Protein AF-A0A7W1UCL8-F1 (afdb_monomer_lite)

Foldseek 3Di:
DVVVVVCCVVPVVDDPVLVVVCQQPVVSVLVVCCVRPVPCSVVVSVVCVVVNDDDDDDDDPPDDD

Sequence (65 aa):
MQFKGTLKQQYGNFTDDDLKQIEGNDDTFVGKVQERYGDKKDELLKWVEPWHKPAAAETATQKTR

Secondary structure (DSSP, 8-state):
-HHHHHHHHH-TTS-HHHHHHHTT-HHHHHHHHHHHHGGGHHHHHHHHGGGS-SS----------

pLDDT: mean 73.59, std 13.31, range [39.5, 87.0]

Structure (mmCIF, N/CA/C/O backbone):
data_AF-A0A7W1UCL8-F1
#
_entry.id   AF-A0A7W1UCL8-F1
#
loop_
_atom_site.group_PDB
_atom_site.id
_atom_site.type_symbol
_atom_site.label_atom_id
_atom_site.label_alt_id
_atom_site.label_comp_id
_atom_site.label_asym_id
_atom_site.label_entity_id
_atom_site.label_seq_id
_atom_site.pdbx_PDB_ins_code
_atom_site.Cartn_x
_atom_site.Cartn_y
_atom_site.Cartn_z
_atom_site.occupancy
_atom_site.B_iso_or_equiv
_atom_site.auth_seq_id
_atom_site.auth_comp_id
_atom_site.auth_asym_id
_atom_site.auth_atom_id
_atom_site.pdbx_PDB_model_num
ATOM 1 N N . MET A 1 1 ? 10.784 5.444 -4.053 1.00 57.44 1 MET A N 1
ATOM 2 C CA . MET A 1 1 ? 10.112 6.302 -3.043 1.00 57.44 1 MET A CA 1
ATOM 3 C C . MET A 1 1 ? 8.705 6.743 -3.445 1.00 57.44 1 MET A C 1
ATOM 5 O O . MET A 1 1 ? 7.902 6.957 -2.550 1.00 57.44 1 MET A O 1
ATOM 9 N N . GLN A 1 2 ? 8.371 6.865 -4.738 1.00 67.88 2 GLN A N 1
ATOM 10 C CA . GLN A 1 2 ? 7.047 7.371 -5.141 1.00 67.88 2 GLN A CA 1
ATOM 11 C C . GLN A 1 2 ? 5.896 6.391 -4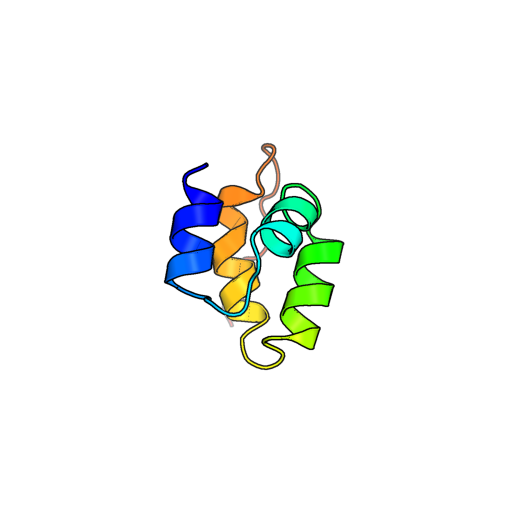.838 1.00 67.88 2 GLN A C 1
ATOM 13 O O . GLN A 1 2 ? 4.882 6.809 -4.293 1.00 67.88 2 GLN A O 1
ATOM 18 N N . PHE A 1 3 ? 6.104 5.086 -5.055 1.00 73.31 3 PHE A N 1
ATOM 19 C CA . PHE A 1 3 ? 5.135 4.023 -4.755 1.00 73.31 3 PHE A CA 1
ATOM 20 C C . PHE A 1 3 ? 4.586 4.065 -3.322 1.00 73.31 3 PHE A C 1
ATOM 22 O O . PHE A 1 3 ? 3.381 4.182 -3.122 1.00 73.31 3 PHE A O 1
ATOM 29 N N . LYS A 1 4 ? 5.478 4.035 -2.319 1.00 75.50 4 LYS A N 1
ATOM 30 C CA . LYS A 1 4 ? 5.101 4.087 -0.899 1.00 75.50 4 LYS A CA 1
ATOM 31 C C . LYS A 1 4 ? 4.303 5.334 -0.544 1.00 75.50 4 LYS A C 1
ATOM 33 O O . LYS A 1 4 ? 3.354 5.237 0.223 1.00 75.50 4 LYS A O 1
ATOM 38 N N . GLY A 1 5 ? 4.695 6.489 -1.088 1.00 79.56 5 GLY A N 1
ATOM 39 C CA . GLY A 1 5 ? 4.023 7.759 -0.822 1.00 79.56 5 GLY A CA 1
ATOM 40 C C . GLY A 1 5 ? 2.563 7.715 -1.262 1.00 79.56 5 GLY A C 1
ATOM 41 O O . GLY A 1 5 ? 1.670 7.982 -0.462 1.00 79.56 5 GLY A O 1
ATOM 42 N N . THR A 1 6 ? 2.317 7.287 -2.501 1.00 81.44 6 THR A N 1
ATOM 43 C CA . THR A 1 6 ? 0.956 7.166 -3.033 1.00 81.44 6 THR A CA 1
ATOM 44 C C . THR A 1 6 ? 0.176 6.041 -2.350 1.00 81.44 6 THR A C 1
ATOM 46 O O . THR A 1 6 ? -0.974 6.249 -1.976 1.00 81.44 6 THR A O 1
ATOM 49 N N . LEU A 1 7 ? 0.802 4.885 -2.098 1.00 79.62 7 LEU A N 1
ATOM 50 C CA . LEU A 1 7 ? 0.144 3.742 -1.457 1.00 79.62 7 LEU A CA 1
ATOM 51 C C . LEU A 1 7 ? -0.278 4.080 -0.020 1.00 79.62 7 LEU A C 1
ATOM 53 O O . LEU A 1 7 ? -1.407 3.801 0.359 1.00 79.62 7 LEU A O 1
ATOM 57 N N . LYS A 1 8 ? 0.563 4.776 0.753 1.00 81.31 8 LYS A N 1
ATOM 58 C CA . LYS A 1 8 ? 0.213 5.277 2.092 1.00 81.31 8 LYS A CA 1
ATOM 59 C C . LYS A 1 8 ? -0.917 6.305 2.053 1.00 81.31 8 LYS A C 1
ATOM 61 O O . LYS A 1 8 ? -1.783 6.304 2.921 1.00 81.31 8 LYS A O 1
ATOM 66 N N . GLN A 1 9 ? -0.909 7.190 1.059 1.00 84.62 9 GLN A N 1
ATOM 67 C CA . GLN A 1 9 ? -1.911 8.247 0.929 1.00 84.62 9 GLN A CA 1
ATOM 68 C C . GLN A 1 9 ? -3.285 7.698 0.511 1.00 84.62 9 GLN A C 1
ATOM 70 O O . GLN A 1 9 ? -4.313 8.219 0.935 1.00 84.62 9 GLN A O 1
ATOM 75 N N . GLN A 1 10 ? -3.300 6.638 -0.296 1.00 81.75 10 GLN A N 1
ATOM 76 C CA . GLN A 1 10 ? -4.508 6.023 -0.846 1.00 81.75 10 GLN A CA 1
ATOM 77 C C . GLN A 1 10 ? -5.033 4.873 0.036 1.00 81.75 10 GLN A C 1
ATOM 79 O O . GLN A 1 10 ? -6.240 4.662 0.130 1.00 81.75 10 GLN A O 1
ATOM 84 N N . TYR A 1 11 ? -4.132 4.187 0.746 1.00 82.62 11 TYR A N 1
ATOM 85 C CA . TYR A 1 11 ? -4.390 3.011 1.578 1.00 82.62 11 TYR A CA 1
ATOM 86 C C . TYR A 1 11 ? -3.744 3.166 2.961 1.00 82.62 11 TYR A C 1
ATOM 88 O O . TYR A 1 11 ? -2.906 2.358 3.369 1.00 82.62 11 TYR A O 1
ATOM 96 N N . GLY A 1 12 ? -4.172 4.183 3.711 1.00 80.44 12 GLY A N 1
ATOM 97 C CA . GLY A 1 12 ? -3.615 4.566 5.016 1.00 80.44 12 GLY A CA 1
ATOM 98 C C . GLY A 1 12 ? -3.542 3.485 6.110 1.00 80.44 12 GLY A C 1
ATOM 99 O O . GLY A 1 12 ? -2.911 3.743 7.131 1.00 80.44 12 GLY A O 1
ATOM 100 N N . ASN A 1 13 ? -4.114 2.279 5.929 1.00 82.12 13 ASN A N 1
ATOM 101 C CA . ASN A 1 13 ? -3.823 1.136 6.817 1.00 82.12 13 ASN A CA 1
ATOM 102 C C . ASN A 1 13 ? -2.437 0.512 6.596 1.00 82.12 13 ASN A C 1
ATOM 104 O O . ASN A 1 13 ? -2.028 -0.298 7.435 1.00 82.12 13 ASN A O 1
ATOM 108 N N . PHE A 1 14 ? -1.729 0.802 5.499 1.00 81.88 14 PHE A N 1
ATOM 109 C CA . PHE A 1 14 ? -0.352 0.331 5.349 1.00 81.88 14 PHE A CA 1
ATOM 110 C C . PHE A 1 14 ? 0.613 1.249 6.080 1.00 81.88 14 PHE A C 1
ATOM 112 O O . PHE A 1 14 ? 0.668 2.457 5.844 1.00 81.88 14 PHE A O 1
ATOM 119 N N . THR A 1 15 ? 1.409 0.641 6.95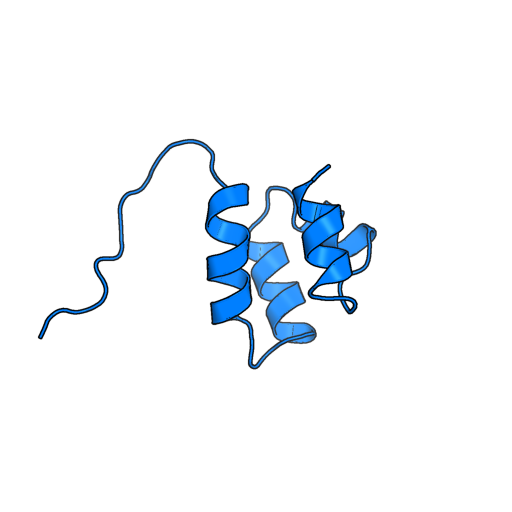1 1.00 84.12 15 THR A N 1
ATOM 120 C CA . THR A 1 15 ? 2.486 1.316 7.669 1.00 84.12 15 THR A CA 1
ATOM 121 C C . THR A 1 15 ? 3.728 1.387 6.786 1.00 84.12 15 THR A C 1
ATOM 123 O O . THR A 1 15 ? 3.923 0.535 5.926 1.00 84.12 15 THR A O 1
ATOM 126 N N . ASP A 1 16 ? 4.627 2.343 7.031 1.00 83.44 16 ASP A N 1
ATOM 127 C CA . ASP A 1 16 ? 5.935 2.404 6.355 1.00 83.44 16 ASP A CA 1
ATOM 128 C C . ASP A 1 16 ? 6.724 1.082 6.419 1.00 83.44 16 ASP A C 1
ATOM 130 O O . ASP A 1 16 ? 7.481 0.776 5.495 1.00 83.44 16 ASP A O 1
ATOM 134 N N . ASP A 1 17 ? 6.528 0.301 7.485 1.00 84.62 17 ASP A N 1
ATOM 135 C CA . ASP A 1 17 ? 7.126 -1.024 7.655 1.00 84.62 17 ASP A CA 1
ATOM 136 C C . ASP A 1 17 ? 6.506 -2.066 6.713 1.00 84.62 17 ASP A C 1
ATOM 138 O O . ASP A 1 17 ? 7.231 -2.676 5.930 1.00 84.62 17 ASP A O 1
ATOM 142 N N . ASP A 1 18 ? 5.170 -2.172 6.670 1.00 83.38 18 ASP A N 1
ATOM 143 C CA . ASP A 1 18 ? 4.463 -3.032 5.710 1.00 83.38 18 ASP A CA 1
ATOM 144 C C . ASP A 1 18 ? 4.874 -2.681 4.283 1.00 83.38 18 ASP A C 1
ATOM 146 O O . ASP A 1 18 ? 5.246 -3.560 3.515 1.00 83.38 18 ASP A O 1
ATOM 150 N N . LEU A 1 19 ? 4.900 -1.382 3.965 1.00 80.62 19 LEU A N 1
ATOM 151 C CA . LEU A 1 19 ? 5.318 -0.864 2.669 1.00 80.62 19 LEU A CA 1
ATOM 152 C C . LEU A 1 19 ? 6.752 -1.277 2.311 1.00 80.62 19 LEU A C 1
ATOM 154 O O . LEU A 1 19 ? 7.062 -1.456 1.137 1.00 80.62 19 LEU A O 1
ATOM 158 N N . LYS A 1 20 ? 7.654 -1.388 3.294 1.00 82.25 20 LYS A N 1
ATOM 159 C CA . LYS A 1 20 ? 9.028 -1.869 3.085 1.00 82.25 20 LYS A CA 1
ATOM 160 C C . LYS A 1 20 ? 9.081 -3.373 2.882 1.00 82.25 20 LYS A C 1
ATOM 162 O O . LYS A 1 20 ? 9.844 -3.809 2.033 1.00 82.25 20 LYS A O 1
ATOM 167 N N . GLN A 1 21 ? 8.298 -4.137 3.636 1.00 80.31 21 GLN A N 1
ATOM 168 C CA . GLN A 1 21 ? 8.271 -5.595 3.527 1.00 80.31 21 GLN A CA 1
ATOM 169 C C . GLN A 1 21 ? 7.678 -6.072 2.196 1.00 80.31 21 GLN A C 1
ATOM 171 O O . GLN A 1 21 ? 8.112 -7.087 1.662 1.00 80.31 21 GLN A O 1
ATOM 176 N N . ILE A 1 22 ? 6.699 -5.340 1.663 1.00 76.69 22 ILE A N 1
ATOM 177 C CA . ILE A 1 22 ? 6.074 -5.649 0.370 1.00 76.69 22 ILE A CA 1
ATOM 178 C C . ILE A 1 22 ? 6.946 -5.230 -0.814 1.00 76.69 22 ILE A C 1
ATOM 180 O O . ILE A 1 22 ? 6.782 -5.773 -1.898 1.00 76.69 22 ILE A O 1
ATOM 184 N N . GLU A 1 23 ? 7.892 -4.305 -0.613 1.00 72.56 23 GLU A N 1
ATOM 185 C CA . GLU A 1 23 ? 8.797 -3.815 -1.655 1.00 72.56 23 GLU A CA 1
ATOM 186 C C . GLU A 1 23 ? 9.723 -4.957 -2.123 1.00 72.56 23 GLU A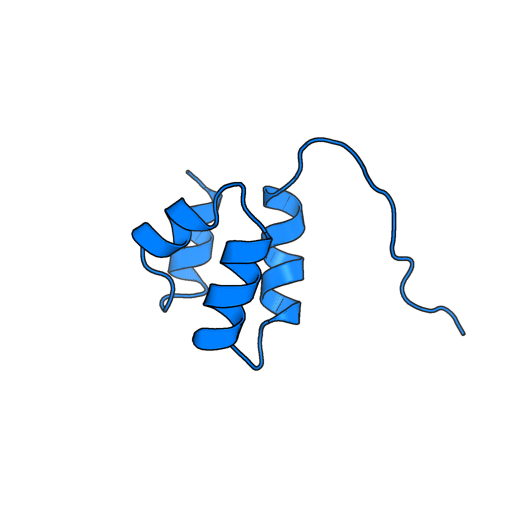 C 1
ATOM 188 O O . GLU A 1 23 ? 10.775 -5.211 -1.540 1.00 72.56 23 GLU A O 1
ATOM 193 N N . GLY A 1 24 ? 9.298 -5.668 -3.174 1.00 68.00 24 GLY A N 1
ATOM 194 C CA . GLY A 1 24 ? 10.023 -6.791 -3.776 1.00 68.00 24 GLY A CA 1
ATOM 195 C C . GLY A 1 24 ? 9.536 -8.191 -3.388 1.00 68.00 24 GLY A C 1
ATOM 196 O O . GLY A 1 24 ? 10.172 -9.158 -3.802 1.00 68.00 24 GLY A O 1
ATOM 197 N N . ASN A 1 25 ? 8.439 -8.329 -2.629 1.00 78.88 25 ASN A N 1
ATOM 198 C CA . ASN A 1 25 ? 7.884 -9.644 -2.285 1.00 78.88 25 ASN A CA 1
ATOM 199 C C . ASN A 1 25 ? 6.345 -9.678 -2.362 1.00 78.88 25 ASN A C 1
ATOM 201 O O . ASN A 1 25 ? 5.650 -9.360 -1.392 1.00 78.88 25 ASN A O 1
ATOM 205 N N . ASP A 1 26 ? 5.813 -10.098 -3.515 1.00 76.38 26 ASP A N 1
ATOM 206 C CA . ASP A 1 26 ? 4.368 -10.206 -3.782 1.00 76.38 26 ASP A CA 1
ATOM 207 C C . ASP A 1 26 ? 3.628 -11.088 -2.768 1.00 76.38 26 ASP A C 1
ATOM 209 O O . ASP A 1 26 ? 2.506 -10.778 -2.376 1.00 76.38 26 ASP A O 1
ATOM 213 N N . ASP A 1 27 ? 4.261 -12.154 -2.280 1.00 81.69 27 ASP A N 1
ATOM 214 C CA . ASP A 1 27 ? 3.648 -13.067 -1.309 1.00 81.69 27 ASP A CA 1
ATOM 215 C C . ASP A 1 27 ? 3.357 -12.366 0.031 1.00 81.69 27 ASP A C 1
ATOM 217 O O . ASP A 1 27 ? 2.253 -12.441 0.579 1.00 81.69 27 ASP A O 1
ATOM 221 N N . THR A 1 28 ? 4.315 -11.560 0.508 1.00 83.19 28 THR A N 1
ATOM 222 C CA . THR A 1 28 ? 4.129 -10.726 1.704 1.00 83.19 28 THR A CA 1
ATOM 223 C C . THR A 1 28 ? 3.077 -9.647 1.473 1.00 83.19 28 THR A C 1
ATOM 225 O O . THR A 1 28 ? 2.287 -9.366 2.375 1.00 83.19 28 THR A O 1
ATOM 228 N N . PHE A 1 29 ? 3.011 -9.078 0.266 1.00 81.06 29 PHE A N 1
ATOM 229 C CA . PHE A 1 29 ? 1.959 -8.130 -0.092 1.00 81.06 29 PHE 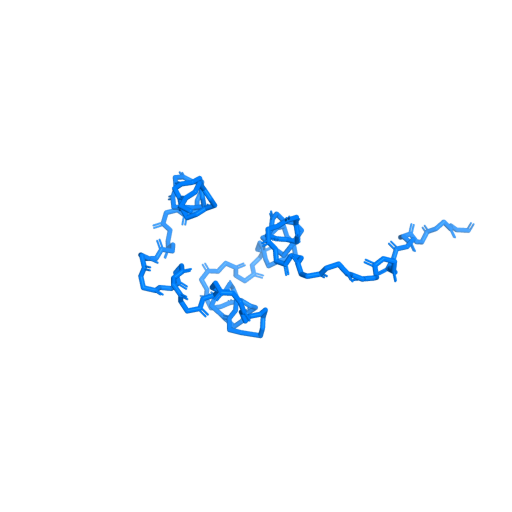A CA 1
ATOM 230 C C . PHE A 1 29 ? 0.578 -8.764 0.003 1.00 81.06 29 PHE A C 1
ATOM 232 O O . PHE A 1 29 ? -0.275 -8.252 0.724 1.00 81.06 29 PHE A O 1
ATOM 239 N N . VAL A 1 30 ? 0.376 -9.914 -0.640 1.00 82.75 30 VAL A N 1
ATOM 240 C CA . VAL A 1 30 ? -0.897 -10.642 -0.623 1.00 82.75 30 VAL A CA 1
ATOM 241 C C . VAL A 1 30 ? -1.338 -10.967 0.803 1.00 82.75 30 VAL A C 1
ATOM 243 O O . VAL A 1 30 ? -2.509 -10.761 1.123 1.00 82.75 30 VAL A O 1
ATOM 246 N N . GLY A 1 31 ? -0.423 -11.426 1.664 1.00 87.00 31 GLY A N 1
ATOM 247 C CA . GLY A 1 31 ? -0.723 -11.725 3.067 1.00 87.00 31 GLY A CA 1
ATOM 248 C C . GLY A 1 31 ? -1.220 -10.496 3.830 1.00 87.00 31 GLY A C 1
ATOM 249 O O . GLY A 1 31 ? -2.332 -10.497 4.357 1.00 87.00 31 GLY A O 1
ATOM 250 N N . LYS A 1 32 ? -0.450 -9.401 3.798 1.00 85.62 32 LYS A N 1
ATOM 251 C CA . LYS A 1 32 ? -0.798 -8.148 4.492 1.00 85.62 32 LYS A CA 1
ATOM 252 C C . LYS A 1 32 ? -2.087 -7.531 3.964 1.00 85.62 32 LYS A C 1
ATOM 254 O O . LYS A 1 32 ? -2.919 -7.047 4.727 1.00 85.62 32 LYS A O 1
ATOM 259 N N . VAL A 1 33 ? -2.261 -7.552 2.649 1.00 85.00 33 VAL A N 1
ATOM 260 C CA . VAL A 1 33 ? -3.472 -7.084 1.979 1.00 85.00 33 VAL A CA 1
ATOM 261 C C . VAL A 1 33 ? -4.674 -7.914 2.408 1.00 85.00 33 VAL A C 1
ATOM 263 O O . VAL A 1 33 ? -5.714 -7.348 2.706 1.00 85.00 33 VAL A O 1
ATOM 266 N N . GLN A 1 34 ? -4.553 -9.236 2.488 1.00 85.44 34 GLN A N 1
ATOM 267 C CA . GLN A 1 34 ? -5.656 -10.095 2.906 1.00 85.44 34 GLN A CA 1
ATOM 268 C C . GLN A 1 34 ? -6.042 -9.869 4.376 1.00 85.44 34 GLN A C 1
ATOM 270 O O . GLN A 1 34 ? -7.229 -9.839 4.690 1.00 85.44 34 GLN A O 1
ATOM 275 N N . GLU A 1 35 ? -5.067 -9.649 5.261 1.00 86.44 35 GLU A N 1
ATOM 276 C CA . GLU A 1 35 ? -5.315 -9.351 6.679 1.00 86.44 35 GLU A CA 1
ATOM 277 C C . GLU A 1 35 ? -5.947 -7.966 6.909 1.00 86.44 35 GLU A C 1
ATOM 279 O O . GLU A 1 35 ? -6.723 -7.786 7.847 1.00 86.44 35 GLU A O 1
ATOM 284 N N . ARG A 1 36 ? -5.618 -6.969 6.075 1.00 83.25 36 ARG A N 1
ATOM 285 C CA . ARG A 1 36 ? -6.017 -5.557 6.275 1.00 83.25 36 ARG A CA 1
ATOM 286 C C . ARG A 1 36 ? -7.167 -5.103 5.377 1.00 83.25 36 ARG A C 1
ATOM 288 O O . ARG A 1 36 ? -7.904 -4.189 5.734 1.00 83.25 36 ARG A O 1
ATOM 295 N N . TYR A 1 37 ? -7.265 -5.703 4.200 1.00 82.94 37 TYR A N 1
ATOM 296 C CA . TYR A 1 37 ? -8.075 -5.290 3.059 1.00 82.94 37 TYR A CA 1
ATOM 297 C C . TYR A 1 37 ? -8.660 -6.516 2.341 1.00 82.94 37 TYR A C 1
ATOM 299 O O . TYR A 1 37 ? -8.661 -6.556 1.112 1.00 82.94 37 TYR A O 1
ATOM 307 N N . GLY A 1 38 ? -9.135 -7.522 3.085 1.00 79.69 38 GLY A N 1
ATOM 308 C CA . GLY A 1 38 ? -9.634 -8.792 2.535 1.00 79.69 38 GLY A CA 1
ATOM 309 C C . GLY A 1 38 ? -10.535 -8.642 1.300 1.00 79.69 38 GLY A C 1
ATOM 310 O O . GLY A 1 38 ? -10.372 -9.380 0.331 1.00 79.69 38 GLY A O 1
ATOM 311 N N . ASP A 1 39 ? -11.396 -7.622 1.281 1.00 83.56 39 ASP A N 1
ATOM 312 C CA . ASP A 1 39 ? -12.308 -7.307 0.171 1.00 83.56 39 ASP A CA 1
ATOM 313 C C . ASP A 1 39 ? -11.640 -6.585 -1.011 1.00 83.56 39 ASP A C 1
ATOM 315 O O . ASP A 1 39 ? -12.092 -6.688 -2.149 1.00 83.56 39 ASP A O 1
ATOM 319 N N . LYS A 1 40 ? -10.557 -5.842 -0.761 1.00 79.06 40 LYS A N 1
ATOM 320 C CA . LYS A 1 40 ? -9.837 -5.051 -1.772 1.00 79.06 40 LYS A CA 1
ATOM 321 C C . LYS A 1 40 ? -8.572 -5.736 -2.281 1.00 79.06 40 LYS A C 1
ATOM 323 O O . LYS A 1 40 ? -7.786 -5.116 -2.991 1.00 79.06 40 LYS A O 1
ATOM 328 N N . LYS A 1 41 ? -8.370 -7.017 -1.960 1.00 82.75 41 LYS A N 1
ATOM 329 C CA . LYS A 1 41 ? -7.172 -7.765 -2.352 1.00 82.75 41 LYS A CA 1
ATOM 330 C C . LYS A 1 41 ? -6.848 -7.668 -3.840 1.00 82.75 41 LYS A C 1
ATOM 332 O O . LYS A 1 41 ? -5.713 -7.376 -4.198 1.00 82.75 41 LYS A O 1
ATOM 337 N N . ASP A 1 42 ? -7.845 -7.887 -4.688 1.00 83.25 42 ASP A N 1
ATOM 338 C CA . ASP A 1 42 ? -7.677 -7.872 -6.144 1.00 83.25 42 ASP A CA 1
ATOM 339 C C . ASP A 1 42 ? -7.368 -6.463 -6.687 1.00 83.25 42 ASP A C 1
ATOM 341 O O . ASP A 1 42 ? -6.504 -6.296 -7.547 1.00 83.25 42 ASP A O 1
ATOM 345 N N . GLU A 1 43 ? -8.022 -5.438 -6.128 1.00 84.62 43 GLU A N 1
ATOM 346 C CA . GLU A 1 43 ? -7.794 -4.026 -6.465 1.00 84.62 43 GLU A CA 1
ATOM 347 C C . GLU A 1 43 ? -6.361 -3.605 -6.124 1.00 84.62 43 GLU A C 1
ATOM 349 O O . GLU A 1 43 ? -5.665 -3.012 -6.949 1.00 84.62 43 GLU A O 1
ATOM 354 N N . LEU A 1 44 ? -5.899 -3.970 -4.927 1.00 81.44 44 LEU A N 1
ATOM 355 C CA . LEU A 1 44 ? -4.553 -3.669 -4.466 1.00 81.44 44 LEU A CA 1
ATOM 356 C C . LEU A 1 44 ? -3.493 -4.400 -5.292 1.00 81.44 44 LEU A C 1
ATOM 358 O O . LEU A 1 44 ? -2.502 -3.778 -5.661 1.00 81.44 44 LEU A O 1
ATOM 362 N N . LEU A 1 45 ? -3.712 -5.675 -5.631 1.00 78.62 45 LEU A N 1
ATOM 363 C CA . LEU A 1 45 ? -2.805 -6.450 -6.487 1.00 78.62 45 LEU A CA 1
ATOM 364 C C . LEU A 1 45 ? -2.613 -5.802 -7.858 1.00 78.62 45 LEU A C 1
ATOM 366 O O . LEU A 1 45 ? -1.479 -5.574 -8.272 1.00 78.62 45 LEU A O 1
ATOM 370 N N . LYS A 1 46 ? -3.706 -5.405 -8.518 1.00 81.00 46 LYS A N 1
ATOM 371 C CA . LYS A 1 46 ? -3.630 -4.676 -9.793 1.00 81.00 46 LYS A CA 1
ATOM 372 C C . LYS A 1 46 ? -2.951 -3.316 -9.661 1.00 81.00 46 LYS A C 1
ATOM 374 O O . LYS A 1 46 ? -2.270 -2.869 -10.579 1.00 81.00 46 LYS A O 1
ATOM 379 N N . TRP A 1 47 ? -3.150 -2.636 -8.534 1.00 79.62 47 TRP A N 1
ATOM 380 C CA . TRP A 1 47 ? -2.563 -1.321 -8.300 1.00 79.62 47 TRP A CA 1
ATOM 381 C C . TRP A 1 47 ? -1.042 -1.391 -8.090 1.00 79.62 47 TRP A C 1
ATOM 383 O O . TRP A 1 47 ? -0.332 -0.482 -8.524 1.00 79.62 47 TRP A O 1
ATOM 393 N N . VAL A 1 48 ? -0.532 -2.461 -7.462 1.00 74.44 48 VAL A N 1
ATOM 394 C CA . VAL A 1 48 ? 0.911 -2.654 -7.215 1.00 74.44 48 VAL A CA 1
ATOM 395 C C . VAL A 1 48 ? 1.664 -3.344 -8.352 1.00 74.44 48 VAL A C 1
ATOM 397 O O . VAL A 1 48 ? 2.871 -3.146 -8.469 1.00 74.44 48 VAL A O 1
ATOM 400 N N . GLU A 1 49 ? 0.970 -4.083 -9.220 1.00 76.19 49 GLU A N 1
ATOM 401 C CA . GLU A 1 49 ? 1.516 -4.742 -10.417 1.00 76.19 49 GLU A CA 1
ATOM 402 C C . GLU A 1 49 ? 2.481 -3.860 -11.247 1.00 76.19 49 GLU A C 1
ATOM 404 O O . GLU A 1 49 ? 3.598 -4.304 -11.528 1.00 76.19 49 GLU A O 1
ATOM 409 N N . PRO A 1 50 ? 2.159 -2.591 -11.593 1.00 75.00 50 PRO A N 1
ATOM 410 C CA . PRO A 1 50 ? 3.079 -1.740 -12.356 1.00 75.00 50 PRO A CA 1
ATOM 411 C C . PRO A 1 50 ? 4.360 -1.359 -11.596 1.00 75.00 50 PRO A C 1
ATOM 413 O O . PRO A 1 50 ? 5.326 -0.911 -12.216 1.00 75.00 50 PRO A O 1
ATOM 416 N N . TRP A 1 51 ? 4.389 -1.533 -10.274 1.00 71.31 51 TRP A N 1
ATOM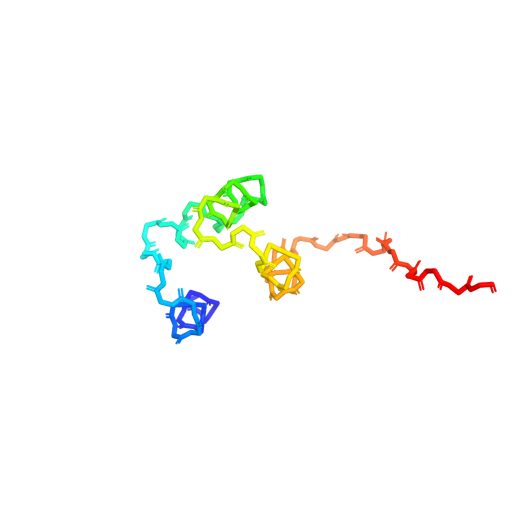 417 C CA . TRP A 1 51 ? 5.515 -1.184 -9.407 1.00 71.31 51 TRP A CA 1
ATOM 418 C C . TRP A 1 51 ? 6.405 -2.384 -9.061 1.00 71.31 51 TRP A C 1
ATOM 420 O O . TRP A 1 51 ? 7.567 -2.185 -8.714 1.00 71.31 51 TRP A O 1
ATOM 430 N N . HIS A 1 52 ? 5.888 -3.611 -9.188 1.00 65.88 52 HIS A N 1
ATOM 431 C CA . HIS A 1 52 ? 6.575 -4.863 -8.844 1.00 65.88 52 HIS A CA 1
ATOM 432 C C . HIS A 1 52 ? 7.431 -5.465 -9.967 1.00 65.88 52 HIS A C 1
ATOM 434 O O . HIS A 1 52 ? 8.017 -6.526 -9.797 1.00 65.88 52 HIS A O 1
ATOM 440 N N . LYS A 1 53 ? 7.543 -4.806 -11.120 1.00 57.84 53 LYS A N 1
ATOM 441 C CA . LYS A 1 53 ? 8.169 -5.390 -12.312 1.00 57.84 53 LYS A CA 1
ATOM 442 C C . LYS A 1 53 ? 9.707 -5.460 -12.217 1.00 57.84 53 LYS A C 1
ATOM 444 O O . LYS A 1 53 ? 10.356 -4.421 -12.348 1.00 57.84 53 LYS A O 1
ATOM 449 N N . PRO A 1 54 ? 10.337 -6.652 -12.214 1.00 53.88 54 PRO A N 1
ATOM 450 C CA . PRO A 1 54 ? 11.431 -6.929 -13.125 1.00 53.88 54 PRO A CA 1
ATOM 451 C C . PRO A 1 54 ? 10.819 -7.438 -14.439 1.00 53.88 54 PRO A C 1
ATOM 453 O O . PRO A 1 54 ? 9.837 -8.170 -14.456 1.00 53.88 54 PRO A O 1
ATOM 456 N N . ALA A 1 55 ? 11.340 -6.980 -15.568 1.00 49.53 55 ALA A N 1
ATOM 457 C CA . ALA A 1 55 ? 10.798 -7.244 -16.895 1.00 49.53 55 ALA A CA 1
ATOM 458 C C . ALA A 1 55 ? 10.579 -8.747 -17.216 1.00 49.53 55 ALA A C 1
ATOM 460 O O . ALA A 1 55 ? 11.537 -9.407 -17.590 1.00 49.53 55 ALA A O 1
ATOM 461 N N . ALA A 1 56 ? 9.349 -9.276 -17.126 1.00 53.00 56 ALA A N 1
ATOM 462 C CA . ALA A 1 56 ? 8.815 -10.410 -17.913 1.00 53.00 56 ALA A CA 1
ATOM 463 C C . ALA A 1 56 ? 7.367 -10.751 -17.492 1.00 53.00 56 ALA A C 1
ATOM 465 O O . ALA A 1 56 ? 7.013 -10.529 -16.342 1.00 53.00 56 ALA A O 1
ATOM 466 N N . ALA A 1 57 ? 6.591 -11.341 -18.416 1.00 48.44 57 ALA A N 1
ATOM 467 C CA . ALA A 1 57 ? 5.175 -11.756 -18.342 1.00 48.44 57 ALA A CA 1
ATOM 468 C C . ALA A 1 57 ? 4.171 -10.588 -18.517 1.00 48.44 57 ALA A C 1
ATOM 470 O O . ALA A 1 57 ? 4.132 -9.668 -17.716 1.00 48.44 57 ALA A O 1
ATOM 471 N N . GLU A 1 58 ? 3.345 -10.464 -19.564 1.00 52.56 58 GLU A N 1
ATOM 472 C CA . GLU A 1 58 ? 2.699 -11.476 -20.413 1.00 52.56 58 GLU A CA 1
ATOM 473 C C . GLU A 1 58 ? 2.096 -12.610 -19.588 1.00 52.56 58 GLU A C 1
ATOM 475 O O . GLU A 1 58 ? 2.720 -13.652 -19.447 1.00 52.56 58 GLU A O 1
ATOM 480 N N . THR A 1 59 ? 0.905 -12.407 -19.015 1.00 49.66 59 THR A N 1
ATOM 481 C CA . THR A 1 59 ? -0.203 -13.390 -18.986 1.00 49.66 59 THR A CA 1
ATOM 482 C C . THR A 1 59 ? -1.334 -12.909 -18.077 1.00 49.66 59 THR A C 1
ATOM 484 O O . THR A 1 59 ? -1.248 -12.994 -16.863 1.00 49.66 59 THR A O 1
ATOM 487 N N . ALA A 1 60 ? -2.419 -12.429 -18.685 1.00 50.22 60 ALA A N 1
ATOM 488 C CA . ALA A 1 60 ? -3.800 -12.800 -18.356 1.00 50.22 60 ALA A CA 1
ATOM 489 C C . ALA A 1 60 ? -4.742 -11.882 -19.138 1.00 50.22 60 ALA A C 1
ATOM 491 O O . ALA A 1 60 ? -5.366 -10.966 -18.607 1.00 50.22 60 ALA A O 1
ATOM 492 N N . THR A 1 61 ? -4.861 -12.175 -20.433 1.00 42.47 61 THR A N 1
ATOM 493 C CA . THR A 1 61 ? -6.083 -11.932 -21.194 1.00 42.47 61 THR A C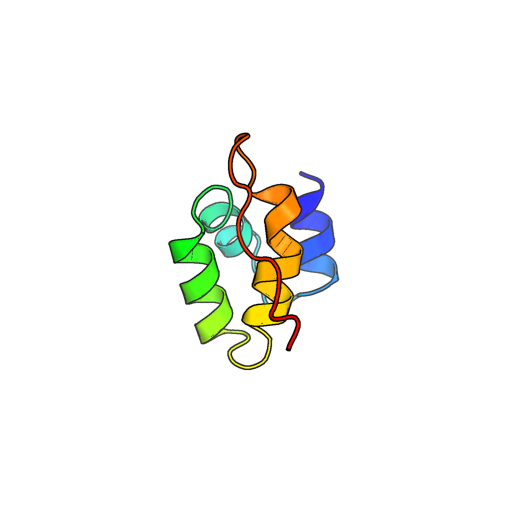A 1
ATOM 494 C C . THR A 1 61 ? -7.254 -12.438 -20.362 1.00 42.47 61 THR A C 1
ATOM 496 O O . THR A 1 61 ? -7.516 -13.637 -20.257 1.00 42.47 61 THR A O 1
ATOM 499 N N . GLN A 1 62 ? -7.932 -11.501 -19.715 1.00 43.91 62 GLN A N 1
ATOM 500 C CA . GLN A 1 62 ? -9.167 -11.734 -19.007 1.00 43.91 62 GLN A CA 1
ATOM 501 C C . GLN A 1 62 ? -10.231 -12.081 -20.053 1.00 43.91 62 GLN A C 1
ATOM 503 O O . GLN A 1 62 ? -10.803 -11.213 -20.699 1.00 43.91 62 GLN A O 1
ATOM 508 N N . LYS A 1 63 ? -10.444 -13.387 -20.235 1.00 47.53 63 LYS A N 1
ATOM 509 C CA . LYS A 1 63 ? -11.757 -14.001 -20.458 1.00 47.53 63 LYS A CA 1
ATOM 510 C C . LYS A 1 63 ? -12.648 -13.243 -21.458 1.00 47.53 63 LYS A C 1
ATOM 512 O O . LYS A 1 63 ? -13.676 -12.686 -21.083 1.00 47.53 63 LYS A O 1
ATOM 517 N N . THR A 1 64 ? -12.279 -13.263 -22.739 1.00 39.50 64 THR A N 1
ATOM 518 C CA . THR A 1 64 ? -13.276 -13.086 -23.805 1.00 39.50 64 THR A CA 1
ATOM 519 C C . THR A 1 64 ? -13.977 -14.424 -24.005 1.00 39.50 64 THR A C 1
ATOM 521 O O . THR A 1 64 ? -13.335 -15.464 -24.131 1.00 39.50 64 THR A O 1
ATOM 524 N N . ARG A 1 65 ? -15.295 -14.352 -23.877 1.00 53.19 65 ARG A N 1
ATOM 525 C CA . ARG A 1 65 ? -16.288 -15.404 -24.064 1.00 53.19 65 ARG A CA 1
ATOM 526 C C . ARG A 1 65 ? -16.196 -16.072 -25.434 1.00 53.19 65 ARG A C 1
ATOM 528 O O . ARG A 1 65 ? -15.825 -15.366 -26.394 1.00 53.19 65 ARG A O 1
#

Radius of gyration: 12.63 Å; chains: 1; bounding box: 28×24×32 Å